Protein AF-A0A950EFP4-F1 (afdb_monomer_lite)

Foldseek 3Di:
DAEDEPVCVPPDDPVVVPDPPYDYDYADPPDPPVSVVRRLCCVLLVDADQEAEQAADEPPSVVSVVNNCVNHVPHYYAQQLLRPHPSVVCLVVDDRPPDDPDDPVLNVCSNHPPPVVVNCVVVPD

Radius of gyration: 15.81 Å; chains: 1; bounding box: 36×31×43 Å

Sequence (125 aa):
RIYQSEFFRNVIPPVAKKFPNLLWTPEVPGDEVASLRRMREEMIGSQPFVAAVFIGGMEGLDEEWDLFTRIHPNAPAFPVASTEGAARLIWQNWSPPNLPSIPADVKTRLDQDVQYRHLFRDLLG

pLDDT: mean 90.58, std 9.27, range [48.84, 98.12]

Structure (mmCIF, N/CA/C/O backbone):
data_AF-A0A950EFP4-F1
#
_entry.id   AF-A0A950EFP4-F1
#
loop_
_atom_site.group_PDB
_atom_site.id
_atom_site.type_symbol
_atom_site.label_atom_id
_atom_site.label_alt_id
_atom_site.label_comp_id
_atom_site.label_asym_id
_atom_site.label_entity_id
_atom_site.label_seq_id
_atom_site.pdbx_PDB_ins_code
_atom_site.Cartn_x
_atom_site.Cartn_y
_atom_site.Cartn_z
_atom_site.occupancy
_atom_site.B_iso_or_equiv
_atom_site.auth_seq_id
_atom_site.auth_comp_id
_atom_site.auth_asym_id
_atom_site.auth_atom_id
_atom_site.pdbx_PDB_model_num
ATOM 1 N N . ARG A 1 1 ? -12.157 -3.102 -2.060 1.00 92.06 1 ARG A N 1
ATOM 2 C CA . ARG A 1 1 ? -12.690 -2.632 -0.755 1.00 92.06 1 ARG A CA 1
ATOM 3 C C . ARG A 1 1 ? -11.717 -1.587 -0.228 1.00 92.06 1 ARG A C 1
ATOM 5 O O . ARG A 1 1 ? -10.558 -1.673 -0.606 1.00 92.06 1 ARG A O 1
ATOM 12 N N . ILE A 1 2 ? -12.167 -0.617 0.563 1.00 94.50 2 ILE A N 1
ATOM 13 C CA . ILE A 1 2 ? -11.301 0.390 1.193 1.00 94.50 2 ILE A CA 1
ATOM 14 C C . ILE A 1 2 ? -11.331 0.106 2.687 1.00 94.50 2 ILE A C 1
ATOM 16 O O . ILE A 1 2 ? -12.412 0.086 3.261 1.00 94.50 2 ILE A O 1
ATOM 20 N N . TYR A 1 3 ? -10.180 -0.150 3.294 1.00 96.25 3 TYR A N 1
ATOM 21 C CA . TYR A 1 3 ? -10.082 -0.416 4.726 1.00 96.25 3 TYR A CA 1
ATOM 22 C C . TYR A 1 3 ? -9.625 0.848 5.448 1.00 96.25 3 TYR A C 1
ATOM 24 O O . TYR A 1 3 ? -8.781 1.582 4.939 1.00 96.25 3 TYR A O 1
ATOM 32 N N . GLN 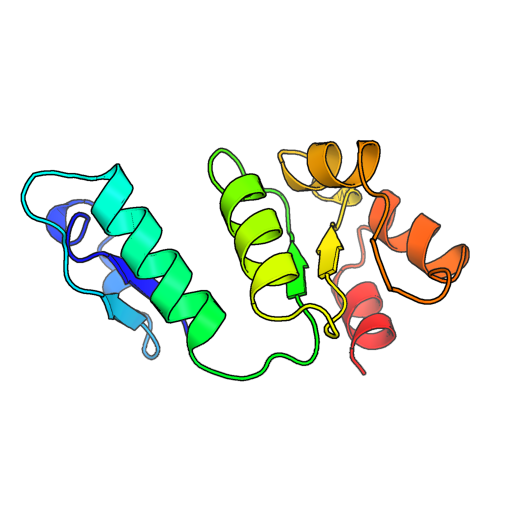A 1 4 ? -10.212 1.109 6.611 1.00 96.75 4 GLN A N 1
ATOM 33 C CA . GLN A 1 4 ? -9.875 2.252 7.444 1.00 96.75 4 GLN A CA 1
ATOM 34 C C . GLN A 1 4 ? -9.982 1.878 8.921 1.00 96.75 4 GLN A C 1
ATOM 36 O O . GLN A 1 4 ? -11.023 1.407 9.376 1.00 96.75 4 GLN A O 1
ATOM 41 N N . SER A 1 5 ? -8.928 2.146 9.685 1.00 97.44 5 SER A N 1
ATOM 42 C CA . SER A 1 5 ? -8.936 1.920 11.127 1.00 97.44 5 SER A CA 1
ATOM 43 C C . SER A 1 5 ? -9.845 2.918 11.844 1.00 97.44 5 SER A C 1
ATOM 45 O O . SER A 1 5 ? -9.823 4.120 11.545 1.00 97.44 5 SER A O 1
ATOM 47 N N . GLU A 1 6 ? -10.628 2.422 12.810 1.00 97.25 6 GLU A N 1
ATOM 48 C CA . GLU A 1 6 ? -11.461 3.246 13.690 1.00 97.25 6 GLU A CA 1
ATOM 49 C C . GLU A 1 6 ? -10.655 4.271 14.493 1.00 97.25 6 GLU A C 1
ATOM 51 O O . GLU A 1 6 ? -11.195 5.338 14.784 1.00 97.25 6 GLU A O 1
ATOM 56 N N . PHE A 1 7 ? -9.360 4.023 14.717 1.00 97.56 7 PHE A N 1
ATOM 57 C CA . PHE A 1 7 ? -8.439 4.957 15.371 1.00 97.56 7 PHE A CA 1
ATOM 58 C C . PHE A 1 7 ? -8.466 6.344 14.707 1.00 97.56 7 PHE A C 1
ATOM 60 O O . PHE A 1 7 ? -8.430 7.383 15.363 1.00 97.56 7 PHE A O 1
ATOM 67 N N . PHE A 1 8 ? -8.633 6.382 13.379 1.00 95.56 8 PHE A N 1
ATOM 68 C CA . PHE A 1 8 ? -8.653 7.622 12.600 1.00 95.56 8 PHE A CA 1
ATOM 69 C C . PHE A 1 8 ? -10.065 8.143 12.296 1.00 95.56 8 PHE A C 1
ATOM 71 O O . PHE A 1 8 ? -10.224 9.109 11.541 1.00 95.56 8 PHE A O 1
ATOM 78 N N . ARG A 1 9 ? -11.124 7.546 12.861 1.00 94.06 9 ARG A N 1
ATOM 79 C CA . ARG A 1 9 ? -12.532 7.854 12.530 1.00 94.06 9 ARG A CA 1
ATOM 80 C C . ARG A 1 9 ? -12.862 9.348 12.601 1.00 94.06 9 ARG A C 1
ATOM 82 O O . ARG A 1 9 ? -13.691 9.836 11.822 1.00 94.06 9 ARG A O 1
ATOM 89 N N . ASN A 1 10 ? -12.213 10.071 13.509 1.00 93.62 10 ASN A N 1
ATOM 90 C CA . ASN A 1 10 ? -12.455 11.492 13.750 1.00 93.62 10 ASN A CA 1
ATOM 91 C C . ASN A 1 10 ? -11.557 12.434 12.936 1.00 93.62 10 ASN A C 1
ATOM 93 O O . ASN A 1 10 ? -11.864 13.620 12.869 1.00 93.62 10 ASN A O 1
ATOM 97 N N . VAL A 1 11 ? -10.503 11.926 12.289 1.00 93.88 11 VAL A N 1
ATOM 98 C CA . VAL A 1 11 ? -9.523 12.752 11.561 1.00 93.88 11 VAL A CA 1
ATOM 99 C C . VAL A 1 11 ? -9.562 12.561 10.047 1.00 93.88 11 VAL A C 1
ATOM 101 O O . VAL A 1 11 ? -9.081 13.427 9.319 1.00 93.88 11 VAL A O 1
ATOM 104 N N . ILE A 1 12 ? -10.170 11.480 9.539 1.00 92.88 12 ILE A N 1
ATOM 105 C CA . ILE A 1 12 ? -10.298 11.319 8.086 1.00 92.88 12 ILE A CA 1
ATOM 106 C C . ILE A 1 12 ? -11.231 12.378 7.469 1.00 92.88 12 ILE A C 1
ATOM 108 O O . ILE A 1 12 ? -12.245 12.750 8.080 1.00 92.88 12 ILE A O 1
ATOM 112 N N . PRO A 1 13 ? -10.972 12.808 6.220 1.00 93.81 13 PRO A N 1
ATOM 113 C CA . PRO A 1 13 ? -11.842 13.739 5.515 1.00 93.81 13 PRO A CA 1
ATOM 114 C C . PRO A 1 13 ? -13.299 13.241 5.451 1.00 93.81 13 PRO A C 1
ATOM 116 O O . PRO A 1 13 ? -13.529 12.069 5.137 1.00 93.81 13 PRO A O 1
ATOM 119 N N . PRO A 1 14 ? -14.316 14.106 5.645 1.00 92.06 14 PRO A N 1
ATOM 120 C CA . PRO A 1 14 ? -15.725 13.705 5.554 1.00 92.06 14 PRO A CA 1
ATOM 121 C C . PRO A 1 14 ? -16.101 13.058 4.217 1.00 92.06 14 PRO A C 1
ATOM 123 O O . PRO A 1 14 ? -17.013 12.238 4.161 1.00 92.06 14 PRO A O 1
ATOM 126 N N . VAL A 1 15 ? -15.395 13.408 3.138 1.00 92.56 15 VAL A N 1
ATOM 127 C CA . VAL A 1 15 ? -15.584 12.795 1.818 1.00 92.56 15 VAL A CA 1
ATOM 128 C C . VAL A 1 15 ? -15.172 11.321 1.796 1.00 92.56 15 VAL A C 1
ATOM 130 O O . VAL A 1 15 ? -15.864 10.523 1.172 1.00 92.56 15 VAL A O 1
ATOM 133 N N . ALA A 1 16 ? -14.131 10.927 2.536 1.00 90.81 16 ALA A N 1
ATOM 134 C CA . ALA A 1 16 ? -13.683 9.537 2.595 1.00 90.81 16 ALA A CA 1
ATOM 135 C C . ALA A 1 16 ? -14.749 8.623 3.225 1.00 90.81 16 ALA A C 1
ATOM 137 O O . ALA A 1 16 ? -14.957 7.499 2.780 1.00 90.81 16 ALA A O 1
ATOM 138 N N . LYS A 1 17 ? -15.524 9.143 4.187 1.00 91.75 17 LYS A N 1
ATOM 139 C CA . LYS A 1 17 ? -16.649 8.425 4.818 1.00 91.75 17 LYS A CA 1
ATOM 140 C C . LYS A 1 17 ? -17.785 8.089 3.847 1.00 91.75 17 LYS A C 1
ATOM 142 O O . LYS A 1 17 ? -18.634 7.270 4.180 1.00 91.75 17 LYS A O 1
ATOM 147 N N . LYS A 1 18 ? -17.828 8.731 2.674 1.00 93.25 18 LYS A N 1
ATOM 148 C CA . LYS A 1 18 ? -18.874 8.529 1.662 1.00 93.25 18 LYS A CA 1
ATOM 149 C C . LYS A 1 18 ? -18.552 7.407 0.676 1.00 93.25 18 LYS A C 1
ATOM 151 O O . LYS A 1 18 ? -19.407 7.092 -0.149 1.00 93.25 18 LYS A O 1
ATOM 156 N N . PHE A 1 19 ? -17.354 6.816 0.721 1.00 93.69 19 PHE A N 1
ATOM 157 C CA . PHE A 1 19 ? -17.037 5.696 -0.160 1.00 93.69 19 PHE A CA 1
ATOM 158 C C . PHE A 1 19 ? -17.927 4.486 0.179 1.00 93.69 19 PHE A C 1
ATOM 160 O O . PHE A 1 19 ? -17.913 4.021 1.319 1.00 93.69 19 PHE A O 1
ATOM 167 N N . PRO A 1 20 ? -18.689 3.945 -0.790 1.00 92.06 20 PRO A N 1
ATOM 168 C CA . PRO A 1 20 ? -19.699 2.910 -0.533 1.00 92.06 20 PRO A CA 1
ATOM 169 C C . PRO A 1 20 ? -19.105 1.566 -0.084 1.00 92.06 20 PRO A C 1
ATOM 171 O O . PRO A 1 20 ? -19.802 0.703 0.433 1.00 92.06 20 PRO A O 1
ATOM 174 N N . ASN A 1 21 ? -17.811 1.379 -0.306 1.00 94.00 21 ASN A N 1
ATOM 175 C CA . ASN A 1 21 ? -17.035 0.174 -0.051 1.00 94.00 21 ASN A CA 1
ATOM 176 C C . ASN A 1 21 ? -15.969 0.390 1.039 1.00 94.00 21 ASN A C 1
ATOM 178 O O . ASN A 1 21 ? -14.971 -0.338 1.058 1.00 94.00 21 ASN A O 1
ATOM 182 N N . LEU A 1 22 ? -16.187 1.383 1.913 1.00 95.56 22 LEU A N 1
ATOM 183 C CA . LEU A 1 22 ? -15.403 1.629 3.120 1.00 95.56 22 LEU A CA 1
ATOM 184 C C . LEU A 1 22 ? -15.744 0.596 4.205 1.00 95.56 22 LEU A C 1
ATOM 186 O O . LEU A 1 22 ? -16.904 0.433 4.580 1.00 95.56 22 LEU A O 1
ATOM 190 N N . LEU A 1 23 ? -14.721 -0.072 4.723 1.00 96.56 23 LEU A N 1
ATOM 191 C CA . LEU A 1 23 ? -14.787 -1.037 5.809 1.00 96.56 23 LEU A CA 1
ATOM 192 C C . LEU A 1 23 ? -13.979 -0.509 6.988 1.00 96.56 23 LEU A C 1
ATOM 194 O O . LEU A 1 23 ? -12.821 -0.123 6.833 1.00 96.56 23 LEU A O 1
ATOM 198 N N . TRP A 1 24 ? -14.607 -0.503 8.158 1.00 96.75 24 TRP A N 1
ATOM 199 C CA . TRP A 1 24 ? -13.970 -0.084 9.398 1.00 96.75 24 TRP A CA 1
ATOM 200 C C . TRP A 1 24 ? -13.347 -1.287 10.094 1.00 96.75 24 TRP A C 1
ATOM 202 O O . TRP A 1 24 ? -14.040 -2.277 10.324 1.00 96.75 24 TRP A O 1
ATOM 212 N N . THR A 1 25 ? -12.065 -1.190 10.435 1.00 98.06 25 THR A N 1
ATOM 213 C CA . THR A 1 25 ? -11.380 -2.191 11.262 1.00 98.06 25 THR A CA 1
ATOM 214 C C . THR A 1 25 ? -11.286 -1.680 12.697 1.00 98.06 25 THR A C 1
ATOM 216 O O . THR A 1 25 ? -10.972 -0.496 12.874 1.00 98.06 25 THR A O 1
ATOM 219 N N . PRO A 1 26 ? -11.523 -2.528 13.715 1.00 98.06 26 PRO A N 1
ATOM 220 C CA . PRO A 1 26 ? -11.430 -2.111 15.110 1.00 98.06 26 PRO A CA 1
ATOM 221 C C . PRO A 1 26 ? -10.085 -1.455 15.421 1.00 98.06 26 PRO A C 1
ATOM 223 O O . PRO A 1 26 ? -9.047 -1.884 14.913 1.00 98.06 26 PRO A O 1
ATOM 226 N N . GLU A 1 27 ? -10.101 -0.432 16.269 1.00 97.88 27 GLU A N 1
ATOM 227 C CA . GLU A 1 27 ? -8.866 0.128 16.807 1.00 97.88 27 GLU A CA 1
ATOM 228 C C . GLU A 1 27 ? -8.267 -0.768 17.898 1.00 97.88 27 GLU A C 1
ATOM 230 O O . GLU A 1 27 ? -8.944 -1.587 18.525 1.00 97.88 27 GLU A O 1
ATOM 235 N N . VAL A 1 28 ? -6.981 -0.562 18.149 1.00 97.88 28 VAL A N 1
ATOM 236 C CA . VAL A 1 28 ? -6.318 -0.954 19.387 1.00 97.88 28 VAL A CA 1
ATOM 237 C C . VAL A 1 28 ? -6.253 0.305 20.262 1.00 97.88 28 VAL A C 1
ATOM 239 O O . VAL A 1 28 ? -5.609 1.277 19.862 1.00 97.88 28 VAL A O 1
ATOM 242 N N . PRO A 1 29 ? -6.937 0.338 21.424 1.00 95.81 29 PRO A N 1
ATOM 243 C CA . PRO A 1 29 ? -7.100 1.562 22.203 1.00 95.81 29 PRO A CA 1
ATOM 244 C C . PRO A 1 29 ? -5.773 2.244 22.547 1.00 95.81 29 PRO A C 1
ATOM 246 O O . PRO A 1 29 ? -4.932 1.671 23.237 1.00 95.81 29 PRO A O 1
ATOM 249 N N . GLY A 1 30 ? -5.612 3.485 22.085 1.00 95.00 30 GLY A N 1
ATOM 250 C CA . GLY A 1 30 ? -4.426 4.303 22.355 1.00 95.00 30 GLY A CA 1
ATOM 251 C C . GLY A 1 30 ? -3.153 3.877 21.617 1.00 95.00 30 GLY A C 1
ATOM 252 O O . GLY A 1 30 ? -2.099 4.444 21.894 1.00 95.00 30 GLY A O 1
ATOM 253 N N . ASP A 1 31 ? -3.233 2.923 20.685 1.00 97.81 31 ASP A N 1
ATOM 254 C CA . ASP A 1 31 ? -2.081 2.418 19.937 1.00 97.81 31 ASP A CA 1
ATOM 255 C C . ASP A 1 31 ? -2.325 2.530 18.427 1.00 97.81 31 ASP A C 1
ATOM 257 O O . ASP A 1 31 ? -2.980 1.691 17.798 1.00 97.81 31 ASP A O 1
ATOM 261 N N . GLU A 1 32 ? -1.788 3.599 17.842 1.00 95.81 32 GLU A N 1
ATOM 262 C CA . GLU A 1 32 ? -1.872 3.875 16.408 1.00 95.81 32 GLU A CA 1
ATOM 263 C C . GLU A 1 32 ? -1.220 2.767 15.572 1.00 95.81 32 GLU A C 1
ATOM 265 O O . GLU A 1 32 ? -1.808 2.279 14.603 1.00 95.81 32 GLU A O 1
ATOM 270 N N . VAL A 1 33 ? -0.021 2.336 15.973 1.00 96.44 33 VAL A N 1
ATOM 271 C CA . VAL A 1 33 ? 0.788 1.362 15.233 1.00 96.44 33 VAL A CA 1
ATOM 272 C C . VAL A 1 33 ? 0.096 0.004 15.230 1.00 96.44 33 VAL A C 1
ATOM 274 O O . VAL A 1 33 ? -0.029 -0.627 14.178 1.00 96.44 33 VAL A O 1
ATOM 277 N N . ALA A 1 34 ? -0.412 -0.441 16.380 1.00 97.69 34 ALA A N 1
ATOM 278 C CA . ALA A 1 34 ? -1.158 -1.690 16.470 1.00 97.69 34 ALA A CA 1
ATOM 279 C C . ALA A 1 34 ? -2.497 -1.614 15.721 1.00 97.69 34 ALA A C 1
ATOM 281 O O . ALA A 1 34 ? -2.890 -2.585 15.071 1.00 97.69 34 ALA A O 1
ATOM 282 N N . SER A 1 35 ? -3.167 -0.458 15.739 1.00 97.94 35 SER A N 1
ATOM 283 C CA . SER A 1 35 ? -4.397 -0.226 14.974 1.00 97.94 35 SER A CA 1
ATOM 284 C C . SER A 1 35 ? -4.168 -0.307 13.461 1.00 97.94 35 SER A C 1
ATOM 286 O O . SER A 1 35 ? -4.949 -0.941 12.748 1.00 97.94 35 SER A O 1
ATOM 288 N N . LEU A 1 36 ? -3.094 0.309 12.958 1.00 96.81 36 LEU A N 1
ATOM 289 C CA . LEU A 1 36 ? -2.699 0.235 11.549 1.00 96.81 36 LEU A CA 1
ATOM 290 C C . LEU A 1 36 ? -2.277 -1.179 11.156 1.00 96.81 36 LEU A C 1
ATOM 292 O O . LEU A 1 36 ? -2.733 -1.683 10.130 1.00 96.81 36 LEU A O 1
ATOM 296 N N . ARG A 1 37 ? -1.460 -1.845 11.980 1.00 97.38 37 ARG A N 1
ATOM 297 C CA . ARG A 1 37 ? -1.047 -3.233 11.740 1.00 97.38 37 ARG A CA 1
ATOM 298 C C . ARG A 1 37 ? -2.255 -4.154 11.620 1.00 97.38 37 ARG A C 1
ATOM 300 O O . ARG A 1 37 ? -2.366 -4.870 10.629 1.00 97.38 37 ARG A O 1
ATOM 307 N N . ARG A 1 38 ? -3.190 -4.069 12.571 1.00 98.12 38 ARG A N 1
ATOM 308 C CA . ARG A 1 38 ? -4.440 -4.835 12.543 1.00 98.12 38 ARG A CA 1
ATOM 309 C C . ARG A 1 38 ? -5.224 -4.582 11.255 1.00 98.12 38 ARG A C 1
ATOM 311 O O . ARG A 1 38 ? -5.666 -5.527 10.609 1.00 98.12 38 ARG A O 1
ATOM 318 N N . MET A 1 39 ? -5.375 -3.317 10.862 1.00 97.94 39 MET A N 1
ATOM 319 C CA . MET A 1 39 ? -6.071 -2.948 9.627 1.00 97.94 39 MET A CA 1
ATOM 320 C C . MET A 1 39 ? -5.405 -3.557 8.385 1.00 97.94 39 MET A C 1
ATOM 322 O O . MET A 1 39 ? -6.100 -4.096 7.524 1.00 97.94 39 MET A O 1
ATOM 326 N N . ARG A 1 40 ? -4.070 -3.485 8.290 1.00 97.69 40 ARG A N 1
ATOM 327 C CA . ARG A 1 40 ? -3.294 -4.044 7.172 1.00 97.69 40 ARG A CA 1
ATOM 328 C C . ARG A 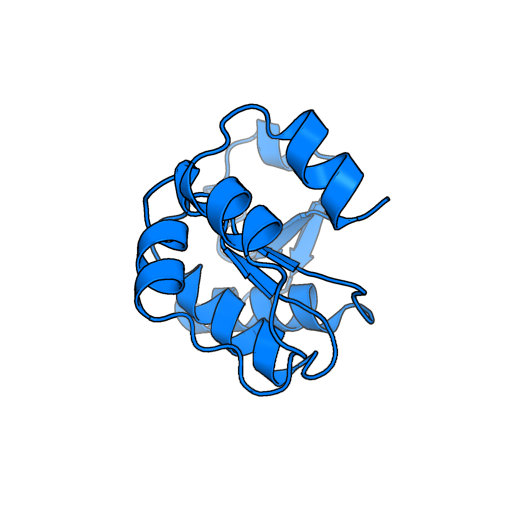1 40 ? -3.426 -5.564 7.108 1.00 97.69 40 ARG A C 1
ATOM 330 O O . ARG A 1 40 ? -3.660 -6.099 6.030 1.00 97.69 40 ARG A O 1
ATOM 337 N N . GLU A 1 41 ? -3.344 -6.249 8.246 1.00 97.62 41 GLU A N 1
ATOM 338 C CA . GLU A 1 41 ? -3.538 -7.702 8.345 1.00 97.62 41 GLU A CA 1
ATOM 339 C C . GLU A 1 41 ? -4.941 -8.122 7.900 1.00 97.62 41 GLU A C 1
ATOM 341 O O . GLU A 1 41 ? -5.076 -9.035 7.086 1.00 97.62 41 GLU A O 1
ATOM 346 N N . GLU A 1 42 ? -5.983 -7.421 8.356 1.00 98.00 42 GLU A N 1
ATOM 347 C CA . GLU A 1 42 ? -7.360 -7.688 7.930 1.00 98.00 42 GLU A CA 1
ATOM 348 C C . GLU A 1 42 ? -7.560 -7.400 6.431 1.00 98.00 42 GLU A C 1
ATOM 350 O O . GLU A 1 42 ? -8.191 -8.192 5.733 1.00 98.00 42 GLU A O 1
ATOM 355 N N . MET A 1 43 ? -7.008 -6.300 5.909 1.00 97.62 43 MET A N 1
ATOM 356 C CA . MET A 1 43 ? -7.111 -5.923 4.495 1.00 97.62 43 MET A CA 1
ATOM 357 C C . MET A 1 43 ? -6.414 -6.937 3.584 1.00 97.62 43 MET A C 1
ATOM 359 O O . MET A 1 43 ? -7.031 -7.473 2.657 1.00 97.62 43 MET A O 1
ATOM 363 N N . ILE A 1 44 ? -5.137 -7.202 3.852 1.00 97.62 44 ILE A N 1
ATOM 364 C CA . ILE A 1 44 ? -4.284 -8.065 3.033 1.00 97.62 44 ILE A CA 1
ATOM 365 C C . ILE A 1 44 ? -4.682 -9.531 3.209 1.00 97.62 44 ILE A C 1
ATOM 367 O O . ILE A 1 44 ? -4.647 -10.286 2.245 1.00 97.62 44 ILE A O 1
ATOM 371 N N . GLY A 1 45 ? -5.129 -9.943 4.395 1.00 97.00 45 GLY A N 1
ATOM 372 C CA . GLY A 1 45 ? -5.608 -11.301 4.663 1.00 97.00 45 GLY A CA 1
ATOM 373 C C . GLY A 1 45 ? -7.067 -11.559 4.271 1.00 97.00 45 GLY A C 1
ATOM 374 O O . GLY A 1 45 ? -7.533 -12.689 4.394 1.00 97.00 45 GLY A O 1
ATOM 375 N N . SER A 1 46 ? -7.807 -10.545 3.808 1.00 96.75 46 SER A N 1
ATOM 376 C CA . SER A 1 46 ? -9.264 -10.645 3.614 1.00 96.75 46 SER A CA 1
ATOM 377 C C . SER A 1 46 ? -9.711 -11.688 2.587 1.00 96.75 46 SER A C 1
ATOM 379 O O . SER A 1 46 ? -10.853 -12.150 2.638 1.00 96.75 46 SER A O 1
ATOM 381 N N . GLN A 1 47 ? -8.849 -12.018 1.628 1.00 95.19 47 GLN A N 1
ATOM 382 C CA . GLN A 1 47 ? -9.101 -12.991 0.572 1.00 95.19 47 GLN A CA 1
ATOM 383 C C . GLN A 1 47 ? -7.788 -13.363 -0.129 1.00 95.19 47 GLN A C 1
ATOM 385 O O . GLN A 1 47 ? -6.819 -12.608 -0.045 1.00 95.19 47 GLN A O 1
ATOM 390 N N . PRO A 1 48 ? -7.749 -14.474 -0.880 1.00 94.62 48 PRO A N 1
ATOM 391 C CA . PRO A 1 48 ? -6.675 -14.716 -1.832 1.00 94.62 48 PRO A CA 1
ATOM 392 C C . PRO A 1 48 ? -6.630 -13.600 -2.882 1.00 94.62 48 PRO A C 1
ATOM 394 O O . PRO A 1 48 ? -7.662 -13.230 -3.456 1.00 94.62 48 PRO A O 1
ATOM 397 N N . PHE A 1 49 ? -5.431 -13.089 -3.148 1.00 93.94 49 PHE A N 1
ATOM 398 C CA . PHE A 1 49 ? -5.181 -12.142 -4.229 1.00 93.94 49 PHE A CA 1
ATOM 399 C C . PHE A 1 49 ? -4.372 -12.810 -5.334 1.00 93.94 49 PHE A C 1
ATOM 401 O O . PHE A 1 49 ? -3.477 -13.607 -5.073 1.00 93.94 49 PHE A O 1
ATOM 408 N N . VAL A 1 50 ? -4.690 -12.468 -6.582 1.00 91.62 50 VAL A N 1
ATOM 409 C CA . VAL A 1 50 ? -3.937 -12.948 -7.750 1.00 91.62 50 VAL A CA 1
ATOM 410 C C . VAL A 1 50 ? -2.679 -12.123 -8.006 1.00 91.62 50 VAL A C 1
ATOM 412 O O . VAL A 1 50 ? -1.764 -12.615 -8.650 1.00 91.62 50 VAL A O 1
ATOM 415 N N . ALA A 1 51 ? -2.637 -10.880 -7.519 1.00 91.44 51 ALA A N 1
ATOM 416 C CA . ALA A 1 51 ? -1.495 -9.978 -7.592 1.00 91.44 51 ALA A CA 1
ATOM 417 C C . ALA A 1 51 ? -1.685 -8.790 -6.629 1.00 91.44 51 ALA A C 1
ATOM 419 O O . ALA A 1 51 ? -2.817 -8.486 -6.240 1.00 91.44 51 ALA A O 1
ATOM 420 N N . ALA A 1 52 ? -0.601 -8.077 -6.324 1.00 93.06 52 ALA A N 1
ATOM 421 C CA . ALA A 1 52 ? -0.617 -6.747 -5.720 1.00 93.06 52 ALA A CA 1
ATOM 422 C C . ALA A 1 52 ? 0.147 -5.738 -6.580 1.00 93.06 52 ALA A C 1
ATOM 424 O O . ALA A 1 52 ? 1.144 -6.068 -7.222 1.00 93.06 52 ALA A O 1
ATOM 425 N N . VAL A 1 53 ? -0.315 -4.490 -6.562 1.00 93.75 53 VAL A N 1
ATOM 426 C CA . VAL A 1 53 ? 0.316 -3.363 -7.254 1.00 93.75 53 VAL A CA 1
ATOM 427 C C . VAL A 1 53 ? 0.558 -2.259 -6.233 1.00 93.75 53 VAL A C 1
ATOM 429 O O . VAL A 1 53 ? -0.380 -1.806 -5.580 1.00 93.75 53 VAL A O 1
ATOM 432 N N . PHE A 1 54 ? 1.809 -1.826 -6.115 1.00 94.00 54 PHE A N 1
ATOM 433 C CA . PHE A 1 54 ? 2.260 -0.817 -5.160 1.00 94.00 54 PHE A CA 1
ATOM 434 C C . PHE A 1 54 ? 2.566 0.479 -5.913 1.00 94.00 54 PHE A C 1
ATOM 436 O O . PHE A 1 54 ? 3.392 0.490 -6.827 1.00 94.00 54 PHE A O 1
ATOM 443 N N . ILE A 1 55 ? 1.864 1.556 -5.558 1.00 94.06 55 ILE A N 1
ATOM 444 C CA . ILE A 1 55 ? 1.838 2.826 -6.297 1.00 94.06 55 ILE A CA 1
ATOM 445 C C . ILE A 1 55 ? 2.226 3.959 -5.342 1.00 94.06 55 ILE A C 1
ATOM 447 O O . ILE A 1 55 ? 1.545 4.192 -4.345 1.00 94.06 55 ILE A O 1
ATOM 451 N N . GLY A 1 56 ? 3.287 4.685 -5.681 1.00 92.62 56 GLY A N 1
ATOM 452 C CA . GLY A 1 56 ? 3.791 5.864 -4.988 1.00 92.62 56 GLY A CA 1
ATOM 453 C C . GLY A 1 56 ? 4.134 5.559 -3.539 1.00 92.62 56 GLY A C 1
ATOM 454 O O . GLY A 1 56 ? 5.039 4.782 -3.246 1.00 92.62 56 GLY A O 1
ATOM 455 N N . GLY A 1 57 ? 3.360 6.158 -2.638 1.00 85.25 57 GLY A N 1
ATOM 456 C CA . GLY A 1 57 ? 3.403 5.874 -1.211 1.00 85.25 57 GLY A CA 1
ATOM 457 C C . GLY A 1 57 ? 4.424 6.698 -0.431 1.00 85.25 57 GLY A C 1
ATOM 458 O O . GLY A 1 57 ? 5.406 7.219 -0.965 1.00 85.25 57 GLY A O 1
ATOM 459 N N . MET A 1 58 ? 4.134 6.805 0.863 1.00 82.81 58 MET A N 1
ATOM 460 C CA . MET A 1 58 ? 5.004 7.359 1.898 1.00 82.81 58 MET A CA 1
ATOM 461 C C . MET A 1 58 ? 5.295 6.235 2.909 1.00 82.81 58 MET A C 1
ATOM 463 O O . MET A 1 58 ? 5.549 5.102 2.508 1.00 82.81 58 MET A O 1
ATOM 467 N N . GLU A 1 59 ? 5.240 6.527 4.203 1.00 83.50 59 GLU A N 1
ATOM 468 C CA . GLU A 1 59 ? 5.431 5.560 5.283 1.00 83.50 59 GLU A CA 1
ATOM 469 C C . GLU A 1 59 ? 4.353 4.457 5.282 1.00 83.50 59 GLU A C 1
ATOM 471 O O . GLU A 1 59 ? 3.162 4.735 5.113 1.00 83.50 59 GLU A O 1
ATOM 476 N N . GLY A 1 60 ? 4.774 3.199 5.467 1.00 88.88 60 GLY A N 1
ATOM 477 C CA . GLY A 1 60 ? 3.895 2.041 5.644 1.00 88.88 60 GLY A CA 1
ATOM 478 C C . GLY A 1 60 ? 3.646 1.187 4.399 1.00 88.88 60 GLY A C 1
ATOM 479 O O . GLY A 1 60 ? 3.112 0.086 4.531 1.00 88.88 60 GLY A O 1
ATOM 480 N N . LEU A 1 61 ? 4.032 1.646 3.202 1.00 92.75 61 LEU A N 1
ATOM 481 C CA . LEU A 1 61 ? 3.925 0.840 1.975 1.00 92.75 61 LEU A CA 1
ATOM 482 C C . LEU A 1 61 ? 4.900 -0.352 1.992 1.00 92.75 61 LEU A C 1
ATOM 484 O O . LEU A 1 61 ? 4.594 -1.421 1.471 1.00 92.75 61 LEU A O 1
ATOM 488 N N . ASP A 1 62 ? 6.068 -0.165 2.599 1.00 90.50 62 ASP A N 1
ATOM 489 C CA . ASP A 1 62 ? 7.065 -1.201 2.868 1.00 90.50 62 ASP A CA 1
ATOM 490 C C . ASP A 1 62 ? 6.524 -2.276 3.822 1.00 90.50 62 ASP A C 1
ATOM 492 O O . ASP A 1 62 ? 6.657 -3.468 3.554 1.00 90.50 62 ASP A O 1
ATOM 496 N N . GLU A 1 63 ? 5.811 -1.873 4.877 1.00 93.62 63 GLU A N 1
ATOM 497 C CA . GLU A 1 63 ? 5.138 -2.823 5.767 1.00 93.62 63 GLU A CA 1
ATOM 498 C C . GLU A 1 63 ? 4.050 -3.627 5.039 1.00 93.62 63 GLU A C 1
ATOM 500 O O . GLU A 1 63 ? 3.914 -4.832 5.257 1.00 93.62 63 GLU A O 1
ATOM 505 N N . GLU A 1 64 ? 3.268 -2.978 4.171 1.00 95.31 64 GLU A N 1
ATOM 506 C CA . GLU A 1 64 ? 2.253 -3.645 3.348 1.00 95.31 64 GLU A CA 1
ATOM 507 C C . GLU A 1 64 ? 2.881 -4.597 2.328 1.00 95.31 64 GLU A C 1
ATOM 509 O O . GLU A 1 64 ? 2.354 -5.688 2.106 1.00 95.31 64 GLU A O 1
ATOM 514 N N . TRP A 1 65 ? 4.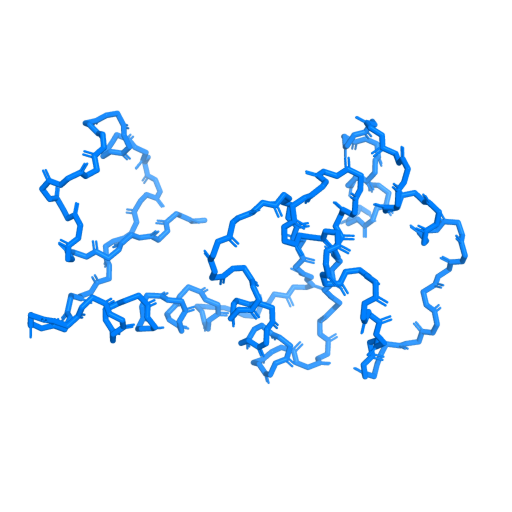016 -4.218 1.741 1.00 93.88 65 TRP A N 1
ATOM 515 C CA . TRP A 1 65 ? 4.800 -5.064 0.845 1.00 93.88 65 TRP A CA 1
ATOM 516 C C . TRP A 1 65 ? 5.273 -6.337 1.547 1.00 93.88 65 TRP A C 1
ATOM 518 O O . TRP A 1 65 ? 5.011 -7.452 1.079 1.00 93.88 65 TRP A O 1
ATOM 528 N N . ASP A 1 66 ? 5.913 -6.186 2.705 1.00 92.81 66 ASP A N 1
ATOM 529 C CA . ASP A 1 66 ? 6.399 -7.307 3.506 1.00 92.81 66 ASP A CA 1
ATOM 530 C C . ASP A 1 66 ? 5.246 -8.197 3.975 1.00 92.81 66 ASP A C 1
ATOM 532 O O . ASP A 1 66 ? 5.332 -9.427 3.961 1.00 92.81 66 ASP A O 1
ATOM 536 N N . LEU A 1 67 ? 4.131 -7.591 4.380 1.00 95.31 67 LEU A N 1
ATOM 537 C CA . LEU A 1 67 ? 2.958 -8.329 4.820 1.00 95.31 67 LEU A CA 1
ATOM 538 C C . LEU A 1 67 ? 2.303 -9.097 3.665 1.00 95.31 67 LEU A C 1
ATOM 540 O O . LEU A 1 67 ? 1.987 -10.276 3.828 1.00 95.31 67 LEU A O 1
ATOM 544 N N . PHE A 1 68 ? 2.146 -8.474 2.494 1.00 95.50 68 PHE A N 1
ATOM 545 C CA . PHE A 1 68 ? 1.571 -9.117 1.313 1.00 95.50 68 PHE A CA 1
ATOM 546 C C . PHE A 1 68 ? 2.424 -10.291 0.840 1.00 95.50 68 PHE A C 1
ATOM 548 O O . PHE A 1 68 ? 1.893 -11.381 0.648 1.00 95.50 68 PHE A O 1
ATOM 555 N N . THR A 1 69 ? 3.737 -10.102 0.702 1.00 91.31 69 THR A N 1
ATOM 556 C CA . THR A 1 69 ? 4.651 -11.156 0.230 1.00 91.31 69 THR A CA 1
ATOM 557 C C . THR A 1 69 ? 4.741 -12.337 1.199 1.00 91.31 69 THR A C 1
ATOM 559 O O . THR A 1 69 ? 4.924 -13.472 0.761 1.00 91.31 69 THR A O 1
ATOM 562 N N . ARG A 1 70 ? 4.540 -12.110 2.506 1.00 93.31 70 ARG A N 1
ATOM 563 C CA . ARG A 1 70 ? 4.408 -13.192 3.494 1.00 93.31 70 ARG A CA 1
ATOM 564 C C . ARG A 1 70 ? 3.065 -13.917 3.429 1.00 93.31 70 ARG A C 1
ATOM 566 O O . ARG A 1 70 ? 3.052 -15.141 3.520 1.00 93.31 70 ARG A O 1
ATOM 573 N N . ILE A 1 71 ? 1.947 -13.192 3.330 1.00 95.31 71 ILE A N 1
ATOM 574 C CA . ILE A 1 71 ? 0.596 -13.788 3.352 1.00 95.31 71 ILE A CA 1
ATOM 575 C C . ILE A 1 71 ? 0.270 -14.477 2.018 1.00 95.31 71 ILE A C 1
ATOM 577 O O . ILE A 1 71 ? -0.353 -15.538 2.010 1.00 95.31 71 ILE A O 1
ATOM 581 N N . HIS A 1 72 ? 0.721 -13.907 0.899 1.00 93.38 72 HIS A N 1
ATOM 582 C CA . HIS A 1 72 ? 0.458 -14.388 -0.459 1.00 93.38 72 HIS A CA 1
ATOM 583 C C . HIS A 1 72 ? 1.765 -14.731 -1.188 1.00 93.38 72 HIS A C 1
ATOM 585 O O . HIS A 1 72 ? 2.076 -14.120 -2.209 1.00 93.38 72 HIS A O 1
ATOM 591 N N . PRO A 1 73 ? 2.534 -1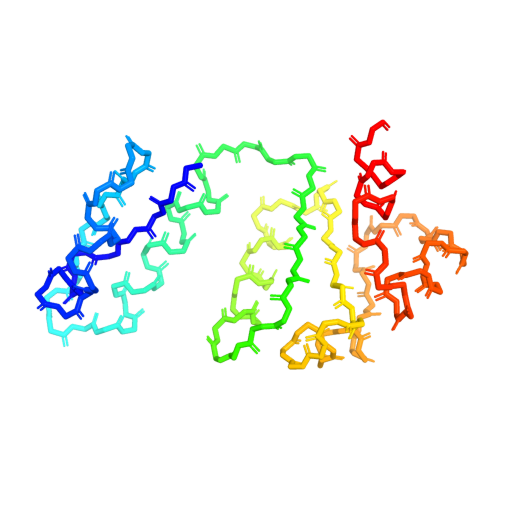5.735 -0.725 1.00 90.62 73 PRO A N 1
ATOM 592 C CA . PRO A 1 73 ? 3.874 -16.020 -1.252 1.00 90.62 73 PRO A CA 1
ATOM 593 C C . PRO A 1 73 ? 3.890 -16.452 -2.725 1.00 90.62 73 PRO A C 1
ATOM 595 O O . PRO A 1 73 ? 4.933 -16.408 -3.370 1.00 90.62 73 PRO A O 1
ATOM 598 N N . ASN A 1 74 ? 2.739 -16.873 -3.256 1.00 89.00 74 ASN A N 1
ATOM 599 C CA . ASN A 1 74 ? 2.580 -17.307 -4.644 1.00 89.00 74 ASN A CA 1
ATOM 600 C C . ASN A 1 74 ? 1.968 -16.224 -5.548 1.00 89.00 74 ASN A C 1
ATOM 602 O O . ASN A 1 74 ? 1.833 -16.450 -6.749 1.00 89.00 74 ASN A O 1
ATOM 606 N N . ALA A 1 75 ? 1.551 -15.083 -4.989 1.00 89.62 75 ALA A N 1
ATOM 607 C CA . ALA A 1 75 ? 0.967 -13.993 -5.757 1.00 89.62 75 ALA A CA 1
ATOM 608 C C . ALA A 1 75 ? 2.050 -12.962 -6.112 1.00 89.62 75 ALA A C 1
ATOM 610 O O . ALA A 1 75 ? 2.782 -12.517 -5.224 1.00 89.62 75 ALA A O 1
ATOM 611 N N . PRO A 1 76 ? 2.164 -12.537 -7.381 1.00 88.94 76 PRO A N 1
ATOM 612 C CA . PRO A 1 76 ? 3.090 -11.483 -7.750 1.00 88.94 76 PRO A CA 1
ATOM 613 C C . PRO A 1 76 ? 2.772 -10.148 -7.070 1.00 88.94 76 PRO A C 1
AT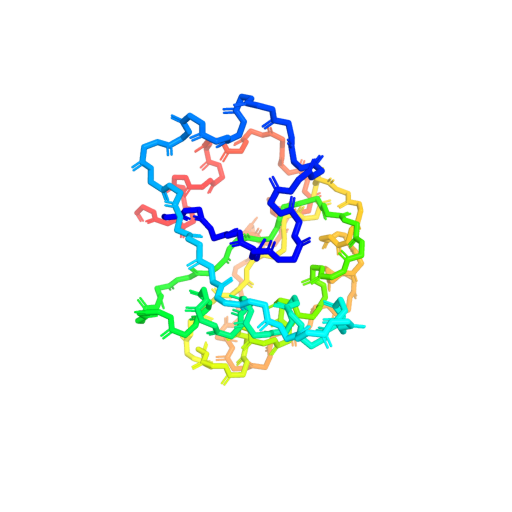OM 615 O O . PRO A 1 76 ? 1.617 -9.739 -6.966 1.00 88.94 76 PRO A O 1
ATOM 618 N N . ALA A 1 77 ? 3.822 -9.438 -6.671 1.00 90.94 77 ALA A N 1
ATOM 619 C CA . ALA A 1 77 ? 3.764 -8.085 -6.137 1.00 90.94 77 ALA A CA 1
ATOM 620 C C . ALA A 1 77 ? 4.576 -7.158 -7.048 1.00 90.94 77 ALA A C 1
ATOM 622 O O . ALA A 1 77 ? 5.753 -7.416 -7.296 1.00 90.94 77 ALA A O 1
ATOM 623 N N . PHE A 1 78 ? 3.953 -6.099 -7.563 1.00 91.62 78 PHE A N 1
ATOM 624 C CA . PHE A 1 78 ? 4.543 -5.207 -8.561 1.00 91.62 78 PHE A CA 1
ATOM 625 C C . PHE A 1 78 ? 4.724 -3.791 -7.996 1.00 91.62 78 PHE A C 1
ATOM 627 O O . PHE A 1 78 ? 3.727 -3.085 -7.815 1.00 91.62 78 PHE A O 1
ATOM 634 N N . PRO A 1 79 ? 5.965 -3.339 -7.743 1.00 93.31 79 PRO A N 1
ATOM 635 C CA . PRO A 1 79 ? 6.236 -1.942 -7.441 1.00 93.31 79 PRO A CA 1
ATOM 636 C C . PRO A 1 79 ? 6.250 -1.125 -8.737 1.00 93.31 79 PRO A C 1
ATOM 638 O O . PRO A 1 79 ? 7.062 -1.378 -9.627 1.00 93.31 79 PRO A O 1
ATOM 641 N N . VAL A 1 80 ? 5.357 -0.140 -8.855 1.00 94.94 80 VAL A N 1
ATOM 642 C CA . VAL A 1 80 ? 5.302 0.777 -10.006 1.00 94.94 80 VAL A CA 1
ATOM 643 C C . VAL A 1 80 ? 6.281 1.925 -9.758 1.00 94.94 80 VAL A C 1
ATOM 645 O O . VAL A 1 80 ? 5.900 3.000 -9.302 1.00 94.94 80 VAL A O 1
ATOM 648 N N . ALA A 1 81 ? 7.567 1.688 -10.004 1.00 94.62 81 ALA A N 1
ATOM 649 C CA . ALA A 1 81 ? 8.646 2.636 -9.719 1.00 94.62 81 ALA A CA 1
ATOM 650 C C . ALA A 1 81 ? 8.478 4.015 -10.374 1.00 94.62 81 ALA A C 1
ATOM 652 O O . ALA A 1 81 ? 8.888 5.003 -9.767 1.00 94.62 81 ALA A O 1
ATOM 653 N N . SER A 1 82 ? 7.827 4.106 -11.538 1.00 95.19 82 SER A N 1
ATOM 654 C CA . SER A 1 82 ? 7.552 5.386 -12.215 1.00 95.19 82 SER A CA 1
ATOM 655 C C . SER A 1 82 ? 6.665 6.350 -11.412 1.00 95.19 82 SER A C 1
ATOM 657 O O . SER A 1 82 ? 6.567 7.531 -11.741 1.00 95.19 82 SER A O 1
ATOM 659 N N . THR A 1 83 ? 6.032 5.867 -10.339 1.00 95.25 83 THR A N 1
ATOM 660 C CA . THR A 1 83 ? 5.220 6.677 -9.415 1.00 95.25 83 THR A CA 1
ATOM 661 C C . THR A 1 83 ? 6.026 7.262 -8.249 1.00 95.25 83 THR A C 1
ATOM 663 O O . THR A 1 83 ? 5.458 7.959 -7.408 1.00 95.25 83 THR A O 1
ATOM 666 N N . GLU A 1 84 ? 7.344 7.027 -8.235 1.00 93.69 84 GLU A N 1
ATOM 667 C CA . GLU A 1 84 ? 8.305 7.513 -7.241 1.00 93.69 84 GLU A CA 1
ATOM 668 C C . GLU A 1 84 ? 7.966 7.079 -5.796 1.00 93.69 84 GLU A C 1
ATOM 670 O O . GLU A 1 84 ? 7.242 6.107 -5.570 1.00 93.69 84 GLU A O 1
ATOM 675 N N . GLY A 1 85 ? 8.558 7.735 -4.793 1.00 93.75 85 GLY A N 1
ATOM 676 C CA . GLY A 1 85 ? 8.261 7.490 -3.378 1.00 93.75 85 GLY A CA 1
ATOM 677 C C . GLY A 1 85 ? 8.658 6.092 -2.892 1.00 93.75 85 GLY A C 1
ATOM 678 O O . GLY A 1 85 ? 9.690 5.544 -3.286 1.00 93.75 85 GLY A O 1
ATOM 679 N N . ALA A 1 86 ? 7.843 5.511 -2.012 1.00 93.56 86 ALA A N 1
ATOM 680 C CA . ALA A 1 86 ? 8.122 4.199 -1.432 1.00 93.56 86 ALA A CA 1
ATOM 681 C C . ALA A 1 86 ? 8.152 3.073 -2.484 1.00 93.56 86 ALA A C 1
ATOM 683 O O . ALA A 1 86 ? 8.994 2.180 -2.397 1.00 93.56 86 ALA A O 1
ATOM 684 N N . ALA A 1 87 ? 7.328 3.144 -3.534 1.00 94.44 87 ALA A N 1
ATOM 685 C CA . ALA A 1 87 ? 7.341 2.180 -4.636 1.00 94.44 87 ALA A CA 1
ATOM 686 C C . ALA A 1 87 ? 8.703 2.141 -5.355 1.00 94.44 87 ALA A C 1
ATOM 688 O O . ALA A 1 87 ? 9.203 1.063 -5.684 1.00 94.44 87 ALA A O 1
ATOM 689 N N . ARG A 1 88 ? 9.351 3.301 -5.537 1.00 94.69 88 ARG A N 1
ATOM 690 C CA . ARG A 1 88 ? 10.706 3.404 -6.104 1.00 94.69 88 ARG A CA 1
ATOM 691 C C . ARG A 1 88 ? 11.776 2.821 -5.179 1.00 94.69 88 ARG A C 1
ATOM 693 O O . ARG A 1 88 ? 12.726 2.211 -5.665 1.00 94.69 88 ARG A O 1
ATOM 700 N N . LEU A 1 89 ? 11.628 2.977 -3.865 1.00 92.88 89 LEU A N 1
ATOM 701 C CA . LEU A 1 89 ? 12.554 2.397 -2.885 1.00 92.88 89 LEU A CA 1
ATOM 702 C C . LEU A 1 89 ? 12.441 0.871 -2.832 1.00 92.88 89 LEU A C 1
ATOM 704 O O . LEU A 1 89 ? 13.459 0.177 -2.844 1.00 92.88 89 LEU A O 1
ATOM 708 N N . ILE A 1 90 ? 11.212 0.347 -2.847 1.00 91.38 90 ILE A N 1
ATOM 709 C CA . ILE A 1 90 ? 10.954 -1.093 -2.952 1.00 91.38 90 ILE A CA 1
ATOM 710 C C . ILE A 1 90 ? 11.590 -1.625 -4.236 1.00 91.38 90 ILE A C 1
ATOM 712 O O . ILE A 1 90 ? 12.343 -2.591 -4.185 1.00 91.38 90 ILE A O 1
ATOM 716 N N . TRP A 1 91 ? 11.355 -0.959 -5.370 1.00 92.12 91 TRP A N 1
ATOM 717 C CA . TRP A 1 91 ? 11.916 -1.331 -6.668 1.00 92.12 91 TRP A CA 1
ATOM 718 C C . TRP A 1 91 ? 13.440 -1.490 -6.669 1.00 92.12 91 TRP A C 1
ATOM 720 O O . TRP A 1 91 ? 13.961 -2.458 -7.220 1.00 92.12 91 TRP A O 1
ATOM 730 N N . GLN A 1 92 ? 14.165 -0.549 -6.062 1.00 89.62 92 GLN A N 1
ATOM 731 C CA . GLN A 1 92 ? 15.633 -0.570 -6.029 1.00 89.62 92 GLN A CA 1
ATOM 732 C C . GLN A 1 92 ? 16.184 -1.790 -5.285 1.00 89.62 92 GLN A C 1
ATOM 734 O O . GLN A 1 92 ? 17.225 -2.322 -5.664 1.00 89.62 92 GLN A O 1
ATOM 739 N N . ASN A 1 93 ? 15.455 -2.253 -4.270 1.00 84.31 93 ASN A N 1
ATOM 740 C CA . ASN A 1 93 ? 15.797 -3.427 -3.471 1.00 84.31 93 ASN A CA 1
ATOM 741 C C . ASN A 1 93 ? 15.021 -4.678 -3.912 1.00 84.31 93 ASN A C 1
ATOM 743 O O . ASN A 1 93 ? 15.066 -5.712 -3.242 1.00 84.31 93 ASN A O 1
ATOM 747 N N . TRP A 1 94 ? 14.289 -4.595 -5.027 1.00 80.38 94 TRP A N 1
ATOM 748 C CA . TRP A 1 94 ? 13.365 -5.636 -5.431 1.00 80.38 94 TRP A CA 1
ATOM 749 C C . TRP A 1 94 ? 14.110 -6.831 -6.011 1.00 80.38 94 TRP A C 1
ATOM 751 O O . TRP A 1 94 ? 14.544 -6.849 -7.165 1.00 80.38 94 TRP A O 1
ATOM 761 N N . SER A 1 95 ? 14.209 -7.863 -5.185 1.00 68.06 95 SER A N 1
ATOM 762 C CA . SER A 1 95 ? 14.574 -9.210 -5.590 1.00 68.06 95 SER A CA 1
ATOM 763 C C . SER A 1 95 ? 13.417 -10.116 -5.193 1.00 68.06 95 SER A C 1
ATOM 765 O O . SER A 1 95 ? 13.348 -10.500 -4.027 1.00 68.06 95 SER A O 1
ATOM 767 N N . PRO A 1 96 ? 12.444 -10.383 -6.081 1.00 59.31 96 PRO A N 1
ATOM 768 C CA . PRO A 1 96 ? 11.282 -11.171 -5.708 1.00 59.31 96 PRO A CA 1
ATOM 769 C C . PRO A 1 96 ? 11.728 -12.589 -5.330 1.00 59.31 96 PRO A C 1
ATOM 771 O O . PRO A 1 96 ? 12.179 -13.333 -6.209 1.00 59.31 96 PRO A O 1
ATOM 774 N N . PRO A 1 97 ? 11.607 -13.003 -4.056 1.00 48.84 97 PRO A N 1
ATOM 775 C CA . PRO A 1 97 ? 11.800 -14.397 -3.727 1.00 48.84 97 PRO A CA 1
ATOM 776 C C . PRO A 1 97 ? 10.606 -15.138 -4.339 1.00 48.84 97 PRO A C 1
ATOM 778 O O . PRO A 1 97 ? 9.460 -14.834 -4.025 1.00 48.84 97 PRO A O 1
ATOM 781 N N . ASN A 1 98 ? 10.866 -16.104 -5.220 1.00 50.62 98 ASN A N 1
ATOM 782 C CA . ASN A 1 98 ? 9.889 -17.081 -5.730 1.00 50.62 98 ASN A CA 1
ATOM 783 C C . ASN A 1 98 ? 9.036 -16.705 -6.958 1.00 50.62 98 ASN A C 1
ATOM 785 O O . ASN A 1 98 ? 8.194 -17.513 -7.349 1.00 50.62 98 ASN A O 1
ATOM 789 N N . LEU A 1 99 ? 9.266 -15.573 -7.634 1.00 57.19 99 LEU A N 1
ATOM 790 C CA . LEU A 1 99 ? 8.667 -15.358 -8.962 1.00 57.19 99 LEU A CA 1
ATOM 791 C C . LEU A 1 99 ? 9.599 -15.894 -10.061 1.00 57.19 99 LEU A C 1
ATOM 793 O O . LEU A 1 99 ? 10.798 -15.599 -10.020 1.00 57.19 99 LEU A O 1
ATOM 797 N N . PRO A 1 100 ? 9.092 -16.637 -11.070 1.00 55.69 100 PRO A N 1
ATOM 798 C CA . PRO A 1 100 ? 9.840 -16.821 -12.309 1.00 55.69 100 PRO A CA 1
ATOM 799 C C . PRO A 1 100 ? 10.232 -15.438 -12.834 1.00 55.69 100 PRO A C 1
ATOM 801 O O . PRO A 1 100 ? 9.468 -14.482 -12.688 1.00 55.69 100 PRO A O 1
ATOM 804 N N . SER A 1 101 ? 11.443 -15.326 -13.381 1.00 67.12 101 SER A N 1
ATOM 805 C CA . SER A 1 101 ? 12.031 -14.060 -13.826 1.00 67.12 101 SER A CA 1
ATOM 806 C C . SER A 1 101 ? 10.996 -13.193 -14.540 1.00 67.12 101 SER A C 1
ATOM 808 O O . SER A 1 101 ? 10.496 -13.575 -15.600 1.00 67.12 101 SER A O 1
ATOM 810 N N . ILE A 1 102 ? 10.668 -12.047 -13.943 1.00 74.06 102 ILE A N 1
ATOM 811 C CA . ILE A 1 102 ? 9.736 -11.092 -14.537 1.00 74.06 102 ILE A CA 1
ATOM 812 C C . ILE A 1 102 ? 10.312 -10.664 -15.891 1.00 74.06 102 ILE A C 1
ATOM 814 O O . ILE A 1 102 ? 11.503 -10.330 -15.945 1.00 74.06 102 ILE A O 1
ATOM 818 N N . PRO A 1 103 ? 9.515 -10.687 -16.975 1.00 82.56 103 P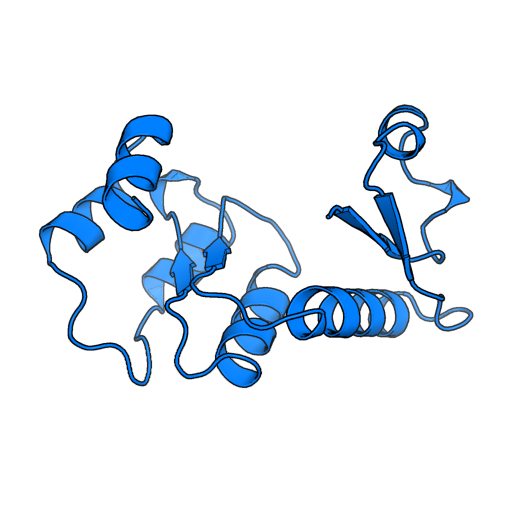RO A N 1
ATOM 819 C CA . PRO A 1 103 ? 9.990 -10.296 -18.294 1.00 82.56 103 PRO A CA 1
ATOM 820 C C . PRO A 1 103 ? 10.663 -8.918 -18.274 1.00 82.56 103 PRO A C 1
ATOM 822 O O . PRO A 1 103 ? 10.224 -7.999 -17.576 1.00 82.56 103 PRO A O 1
ATOM 825 N N . ALA A 1 104 ? 11.761 -8.771 -19.017 1.00 84.06 104 ALA A N 1
ATOM 826 C CA . ALA A 1 104 ? 12.552 -7.541 -19.003 1.00 84.06 104 ALA A CA 1
ATOM 827 C C . ALA A 1 104 ? 11.736 -6.319 -19.457 1.00 84.06 104 ALA A C 1
ATOM 829 O O . ALA A 1 104 ? 11.908 -5.233 -18.911 1.00 84.06 104 ALA A O 1
ATOM 830 N N . ASP A 1 105 ? 10.808 -6.507 -20.396 1.00 88.25 105 ASP A N 1
ATOM 831 C CA . ASP A 1 105 ? 9.877 -5.477 -20.853 1.00 88.25 105 ASP A CA 1
ATOM 832 C C . ASP A 1 105 ? 8.920 -5.042 -19.736 1.00 88.25 105 ASP A C 1
ATOM 834 O O . ASP A 1 105 ? 8.745 -3.845 -19.517 1.00 88.25 105 ASP A O 1
ATOM 838 N N . VAL A 1 106 ? 8.376 -5.987 -18.961 1.00 87.31 106 VAL A N 1
ATOM 839 C CA . VAL A 1 106 ? 7.564 -5.677 -17.775 1.00 87.31 106 VAL A CA 1
ATOM 840 C C . VAL A 1 106 ? 8.383 -4.871 -16.772 1.00 87.31 106 VAL A C 1
ATOM 842 O O . VAL A 1 106 ? 7.893 -3.878 -16.231 1.00 87.31 106 VAL A O 1
ATOM 845 N N . LYS A 1 107 ? 9.651 -5.247 -16.566 1.00 88.06 107 LYS A N 1
ATOM 846 C CA . LYS A 1 107 ? 10.547 -4.520 -15.668 1.00 88.06 107 LYS A CA 1
ATOM 847 C C . LYS A 1 107 ? 10.759 -3.073 -16.145 1.00 88.06 107 LYS A C 1
ATOM 849 O O . LYS A 1 107 ? 10.579 -2.132 -15.381 1.00 88.06 107 LYS A O 1
ATOM 854 N N . THR A 1 108 ? 11.070 -2.868 -17.421 1.00 91.00 108 THR A N 1
ATOM 855 C CA . THR A 1 108 ? 11.217 -1.518 -17.990 1.00 91.00 108 THR A CA 1
ATOM 856 C C . THR A 1 108 ? 9.942 -0.691 -17.839 1.00 91.00 108 THR A C 1
ATOM 858 O O . THR A 1 108 ? 10.005 0.487 -17.496 1.00 91.00 108 THR A O 1
ATOM 861 N N . ARG A 1 109 ? 8.775 -1.303 -18.048 1.00 93.06 109 ARG A N 1
ATOM 862 C CA . ARG A 1 109 ? 7.499 -0.593 -17.956 1.00 93.06 109 ARG A CA 1
ATOM 863 C C . ARG A 1 109 ? 7.142 -0.190 -16.529 1.00 93.06 109 ARG A C 1
ATOM 865 O O . ARG A 1 109 ? 6.695 0.930 -16.329 1.00 93.06 109 ARG A O 1
ATOM 872 N N . LEU A 1 110 ? 7.375 -1.045 -15.536 1.00 92.44 110 LEU A N 1
ATOM 873 C CA . LEU A 1 110 ? 7.167 -0.681 -14.129 1.00 92.44 110 LEU A CA 1
ATOM 874 C C . LEU A 1 110 ? 8.079 0.480 -13.681 1.00 92.44 110 LEU A C 1
ATOM 876 O O . LEU A 1 110 ? 7.676 1.270 -12.832 1.00 92.44 110 LEU A O 1
ATOM 880 N N . ASP A 1 111 ? 9.277 0.602 -14.262 1.00 93.44 111 ASP A N 1
ATOM 881 C CA . ASP A 1 111 ? 10.247 1.664 -13.953 1.00 93.44 111 ASP A CA 1
ATOM 882 C C . ASP A 1 111 ? 9.936 3.000 -14.648 1.00 93.44 111 ASP A C 1
ATOM 884 O O . ASP A 1 111 ? 10.191 4.056 -14.078 1.00 93.44 111 ASP A O 1
ATOM 888 N N . GLN A 1 112 ? 9.386 2.973 -15.869 1.00 93.00 112 GLN A N 1
ATOM 889 C CA . GLN A 1 112 ? 9.354 4.157 -16.744 1.00 93.00 112 GLN A CA 1
ATOM 890 C C . GLN A 1 112 ? 7.969 4.540 -17.272 1.00 93.00 112 GLN A C 1
ATOM 892 O O . GLN A 1 112 ? 7.774 5.681 -17.694 1.00 93.00 112 GLN A O 1
ATOM 897 N N . ASP A 1 113 ? 7.015 3.610 -17.311 1.00 92.75 113 ASP A N 1
ATOM 898 C CA . ASP A 1 113 ? 5.732 3.847 -17.970 1.00 92.75 113 ASP A CA 1
ATOM 899 C C . ASP A 1 113 ? 4.854 4.775 -17.121 1.00 92.75 113 ASP A C 1
ATOM 901 O O . ASP A 1 113 ? 4.619 4.534 -15.936 1.00 92.75 113 ASP A O 1
ATOM 905 N N . VAL A 1 114 ? 4.342 5.832 -17.752 1.00 89.88 114 VAL A N 1
ATOM 906 C CA . VAL A 1 114 ? 3.363 6.766 -17.169 1.00 89.88 114 VAL A CA 1
ATOM 907 C C . VAL A 1 114 ? 1.954 6.537 -17.728 1.00 89.88 114 VAL A C 1
ATOM 909 O O . VAL A 1 114 ? 0.986 7.148 -17.275 1.00 89.88 114 VAL A O 1
ATOM 912 N N . GLN A 1 115 ? 1.807 5.628 -18.698 1.00 91.19 115 GLN A N 1
ATOM 913 C CA . GLN A 1 115 ? 0.528 5.215 -19.272 1.00 91.19 115 GLN A CA 1
ATOM 914 C C . GLN A 1 115 ? -0.082 4.068 -18.457 1.00 91.19 115 GLN A C 1
ATOM 916 O O . GLN A 1 115 ? -0.332 2.969 -18.960 1.00 91.19 115 GLN A O 1
ATOM 921 N N . TYR A 1 116 ? -0.377 4.337 -17.182 1.00 89.94 116 TYR A N 1
ATOM 922 C CA . TYR A 1 116 ? -0.777 3.327 -16.190 1.00 89.94 116 TYR A CA 1
ATOM 923 C C . TYR A 1 116 ? -1.959 2.449 -16.614 1.00 89.94 116 TYR A C 1
ATOM 925 O O . TYR A 1 116 ? -2.016 1.268 -16.286 1.00 89.94 116 TYR A O 1
ATOM 933 N N . ARG A 1 117 ? -2.900 2.994 -17.395 1.00 88.25 117 ARG A N 1
ATOM 934 C CA . ARG A 1 117 ? -4.025 2.211 -17.922 1.00 88.25 117 ARG A CA 1
ATOM 935 C C . ARG A 1 117 ? -3.559 1.073 -18.834 1.00 88.25 117 ARG A C 1
ATOM 937 O O . ARG A 1 117 ? -4.098 -0.027 -18.749 1.00 88.25 117 ARG A O 1
ATOM 944 N N . HIS A 1 118 ? -2.599 1.347 -19.714 1.00 87.75 118 HIS A N 1
ATOM 945 C CA . HIS A 1 118 ? -2.034 0.340 -20.607 1.00 87.75 118 HIS A CA 1
ATOM 946 C C . HIS A 1 118 ? -1.159 -0.638 -19.829 1.00 87.75 118 HIS A C 1
ATOM 948 O O . HIS A 1 118 ? -1.280 -1.841 -20.032 1.00 87.75 118 HIS A O 1
ATOM 954 N N . LEU A 1 119 ? -0.359 -0.127 -18.889 1.00 88.19 119 LEU A N 1
ATOM 955 C CA . LEU A 1 119 ? 0.435 -0.938 -17.971 1.00 88.19 119 LEU A CA 1
ATOM 956 C C . LEU A 1 119 ? -0.417 -1.991 -17.251 1.00 88.19 119 LEU A C 1
ATOM 958 O O . LEU A 1 119 ? -0.140 -3.180 -17.359 1.00 88.19 119 LEU A O 1
ATOM 962 N N . PHE A 1 120 ? -1.489 -1.584 -16.570 1.00 89.38 120 PHE A N 1
ATOM 963 C CA . PHE A 1 120 ? -2.297 -2.517 -15.781 1.00 89.38 120 PHE A CA 1
ATOM 964 C C . PHE A 1 120 ? -3.124 -3.477 -16.625 1.00 89.38 120 PHE A C 1
ATOM 966 O O . PHE A 1 120 ? -3.303 -4.622 -16.219 1.00 89.38 120 PHE A O 1
ATOM 973 N N . ARG A 1 121 ? -3.601 -3.046 -17.799 1.00 87.50 121 ARG A N 1
ATOM 974 C CA . ARG A 1 121 ? -4.284 -3.951 -18.729 1.00 87.50 121 ARG A CA 1
ATOM 975 C C . ARG A 1 121 ? -3.364 -5.090 -19.154 1.00 87.50 121 ARG A C 1
ATOM 977 O O . ARG A 1 121 ? -3.813 -6.221 -19.212 1.00 87.50 121 ARG A O 1
ATOM 984 N N . ASP A 1 122 ? -2.107 -4.788 -19.451 1.00 86.12 122 ASP A N 1
ATOM 985 C CA . ASP A 1 122 ? -1.180 -5.802 -19.944 1.00 86.12 122 ASP A CA 1
ATOM 986 C C . ASP A 1 122 ? -0.593 -6.654 -18.794 1.00 86.12 122 ASP A C 1
ATOM 988 O O . ASP A 1 122 ? -0.208 -7.794 -19.022 1.00 86.12 122 ASP A O 1
ATOM 992 N N . LEU A 1 123 ? -0.539 -6.125 -17.560 1.00 83.69 123 LEU A N 1
ATOM 993 C CA . LEU A 1 123 ? -0.076 -6.861 -16.371 1.00 83.69 123 LEU A CA 1
ATOM 994 C C . LEU A 1 123 ? -1.117 -7.817 -15.778 1.00 83.69 123 LEU A C 1
ATOM 996 O O . LEU A 1 123 ? -0.736 -8.827 -15.190 1.00 83.69 123 LEU A O 1
ATOM 1000 N N . LEU A 1 124 ? -2.402 -7.456 -15.835 1.00 81.94 124 LEU A N 1
ATOM 1001 C CA . LEU A 1 124 ? -3.474 -8.119 -15.077 1.00 81.94 124 LEU A CA 1
ATOM 1002 C C . LEU A 1 124 ? -4.624 -8.645 -15.954 1.00 81.94 124 LEU A C 1
ATOM 1004 O O . LEU A 1 124 ? -5.582 -9.195 -15.408 1.00 81.94 124 LEU A O 1
ATOM 1008 N N . GLY A 1 125 ? -4.578 -8.397 -17.266 1.00 73.25 125 GLY A N 1
ATOM 1009 C CA . GLY A 1 125 ? -5.613 -8.767 -18.237 1.00 73.25 125 GLY A CA 1
ATOM 1010 C C . GLY A 1 125 ? -5.321 -10.030 -19.028 1.00 73.25 125 GLY A C 1
ATOM 1011 O O . GLY A 1 125 ? -4.214 -10.594 -18.896 1.00 73.25 125 GLY A O 1
#

Secondary structure (DSSP, 8-state):
-EEEEGGGTTTS-TTGGG-TTEEEEPP-TT-HHHHHHHHHHHHHHSS--S-EEEES--TTHHHHHHHHHHH-TTS-EEEEGGG-HHHHHHHHT---TT-----HHHHHHHHH---HHHHHHHHH-

=== Feature glossary ===
The record interleaves many kinds of information about one protein. Here is each kind framed as the question it answers.

Q: What known structures does this most resemble?
A: Structural nearest neighbors (via Foldseek easy-search vs the PDB). Reported per hit: target PDB id, E-value, and alignment TM-score. A TM-score above ~0.5 is the conventional threshold for 'same fold'.

Q: Where is each backbone atom in 3D?
A: The mmCIF table is the protein's shape written out atom by atom. For each backbone N, Cα, C, and carbonyl O, it records an (x, y, z) coordinate triple in Å plus the residue type, chain letter, and residue number.

Q: What are the backbone torsion angles?
A: The φ/ψ torsion pair specifies the backbone conformation at each residue. φ rotates about the N–Cα bond, ψ about the Cα–C bond. Steric clashes forbid most of the (φ, ψ) plane — the allowed regions (α-helix basin, β-sheet basin, left-handed helix) are the Ramachandran-allowed regions.

Q: Which residues are buried vs exposed?
A: Solvent-accessible surface area (SASA) is the area in Å² traced out by the centre of a 1.4 Å probe sphere (a water molecule) rolled over the protein's van der Waals surface (Shrake–Rupley / Lee–Richards construction). Buried residues have near-zero SASA; fully exposed residues can exceed 200 Å². The total SASA scales roughly with the number of surface residues.

Q: How confident is the AlphaFold model at each residue?
A: pLDDT is the predicted lDDT-Cα score: AlphaFold's confidence that the local environment of each residue (all inter-atomic distances within 15 Å) is correctly placed. It is a per-residue number between 0 and 100, with higher meaning more reliable.

Q: What does the local fold look like, residue by residue?
A: 3Di is Foldseek's structural alphabet. Each residue is assigned one of twenty discrete states based on how its Cα sits relative to its spatial (not sequential) neighbors. Aligning 3Di strings finds structural homologs roughly as well as full 3D superposition, but orders of magnitude faster.

Q: How big and how compact is the whole molecule?
A: Radius of gyration (Rg) is the root-mean-square distance of Cα atoms from their centroid — a single number for overall size and compactness. A globular domain of N residues has Rg ≈ 2.2·N^0.38 Å; an extended or disordered chain has a much larger Rg. The Cα contact count is the number of residue pairs whose Cα atoms are within 8 Å and are more than four positions apart in sequence — a standard proxy for tertiary packing density. The bounding box is the smallest axis-aligned box enclosing all Cα atoms.

Q: Which residues are in helices, strands, or loops?
A: DSSP 8-state secondary structure assigns each residue one of H (α-helix), G (3₁₀-helix), I (π-helix), E (extended β-strand), B (isolated β-bridge), T (hydrogen-bonded turn), S (bend), or '-' (coil). The assignment is computed from backbone hydrogen-bond geometry via the Kabsch–Sander algorithm.

Q: How mobile is each atom in the crystal?
A: Crystallographic B-factors measure how much each atom's electron density is smeared out, in Å². They rise in mobile loops and surface residues and fall in the buried interior. In AlphaFold models this column is repurposed to hold pLDDT instead.

Q: What if only a Cα trace is available?
A: P-SEA three-state annotation labels each residue as helix, strand, or coil based purely on the geometry of the Cα trace. It serves as a fallback when the full backbone (and thus DSSP) is unavailable.

Q: What family and function is it annotated with?
A: Database cross-references. InterPro integrates a dozen domain/family signature databases into unified entries with residue-range hits. GO terms attach function/process/location labels with evidence codes. CATH codes position the fold in a four-level structural taxonomy. Organism is the NCBI-taxonomy species name.

Q: Are the domains correctly placed relative to each other?
A: Predicted Aligned Error (PAE) is an AlphaFold confidence matrix: entry (i, j) is the expected error in the position of residue j, in ångströms, when the prediction is superimposed on the true structure at residue i. Low PAE within a block of residues means that block is internally rigid and well-predicted; high PAE between two blocks means their relative placement is uncertain even if each block individually is confident.

Q: What do the diagnostic plots show?
A: Three diagnostic plots accompany the record. The Cα contact map visualizes the tertiary structure as a 2D adjacency matrix (8 Å cutoff, sequence-local contacts suppressed). The Ramachandran plot shows the distribution of backbone (φ, ψ) torsions, with points in the α and β basins reflecting secondary structure content. The PAE plot shows AlphaFold's inter-residue confidence as a color matrix.

Q: What is the amino-acid chain?
A: Primary structure: the covalent order of the twenty standard amino acids along the backbone. Two proteins with the same sequence will (almost always) fold to the same structure; two with 30% identity often share a fold but not the details.

Q: What do the rendered images show?
A: The six renders are orthographic views along the three Cartesian axes in both directions. Representation (cartoon, sticks, or surface) and color scheme (sequence-rainbow or by-chain) vary across proteins so the training set covers all the common visualization conventions.